Protein AF-A0A951HWQ8-F1 (afdb_monomer_lite)

Foldseek 3Di:
DDDDDDPVVVVVVVVVCVVVADPDVPPVVSNDDDD

Secondary structure (DSSP, 8-state):
------HHHHHHHHHHHTTTS--STTSGGGGPPP-

Sequence (35 aa):
MEFSIRRNALQKELGFVQGIVERKNTIPVLSNILV

Structure (mmCIF, N/CA/C/O backbone):
data_AF-A0A951HWQ8-F1
#
_entry.id   AF-A0A951HWQ8-F1
#
loop_
_atom_site.group_PDB
_atom_site.id
_atom_site.type_symbol
_atom_site.label_atom_id
_atom_site.label_alt_id
_atom_site.label_comp_id
_atom_site.label_asym_id
_atom_site.label_entity_id
_atom_site.label_seq_id
_atom_site.pdbx_PDB_ins_code
_atom_site.Cartn_x
_atom_site.Cartn_y
_atom_site.Cartn_z
_atom_site.occupancy
_atom_site.B_iso_or_equiv
_atom_site.auth_seq_id
_atom_site.auth_comp_id
_atom_site.auth_asym_id
_atom_site.auth_atom_id
_atom_site.pdbx_PDB_model_num
ATOM 1 N N . MET A 1 1 ? 12.855 4.486 -10.322 1.00 59.66 1 MET A N 1
ATOM 2 C CA . MET A 1 1 ? 11.770 3.523 -10.600 1.00 59.66 1 MET A CA 1
ATOM 3 C C . MET A 1 1 ? 10.635 4.297 -11.238 1.00 59.66 1 MET A C 1
ATOM 5 O O . MET A 1 1 ? 10.321 5.362 -10.725 1.00 59.66 1 MET A O 1
ATOM 9 N N . GLU A 1 2 ? 10.074 3.818 -12.346 1.00 74.62 2 GLU A N 1
ATOM 10 C CA . GLU A 1 2 ? 8.970 4.487 -13.045 1.00 74.62 2 GLU A CA 1
ATOM 11 C C . GLU A 1 2 ? 7.833 3.478 -13.224 1.00 74.62 2 GLU A C 1
ATOM 13 O O . GLU A 1 2 ? 8.018 2.430 -13.839 1.00 74.62 2 GLU A O 1
ATOM 18 N N . PHE A 1 3 ? 6.676 3.760 -12.629 1.00 81.44 3 PHE A N 1
ATOM 19 C CA . PHE A 1 3 ? 5.475 2.944 -12.768 1.00 81.44 3 PHE A CA 1
ATOM 20 C C . PHE A 1 3 ? 4.266 3.859 -12.960 1.00 81.44 3 PHE A C 1
ATOM 22 O O . PHE A 1 3 ? 4.170 4.924 -12.352 1.00 81.44 3 PHE A O 1
ATOM 29 N N . SER A 1 4 ? 3.340 3.449 -13.826 1.00 86.94 4 SER A N 1
ATOM 30 C CA . SER A 1 4 ? 2.113 4.193 -14.104 1.00 86.94 4 SER A CA 1
ATOM 31 C C . SER A 1 4 ? 0.928 3.448 -13.502 1.00 86.94 4 SER A C 1
ATOM 33 O O . SER A 1 4 ? 0.604 2.335 -13.915 1.00 86.94 4 SER A O 1
ATOM 35 N N . ILE A 1 5 ? 0.289 4.052 -12.500 1.00 88.25 5 ILE A N 1
ATOM 36 C CA . ILE A 1 5 ? -0.903 3.515 -11.839 1.00 88.25 5 ILE A CA 1
ATOM 37 C C . ILE A 1 5 ? -2.027 4.550 -11.850 1.00 88.25 5 ILE A C 1
ATOM 39 O O . ILE A 1 5 ? -1.806 5.757 -11.752 1.00 88.25 5 ILE A O 1
ATOM 43 N N . AR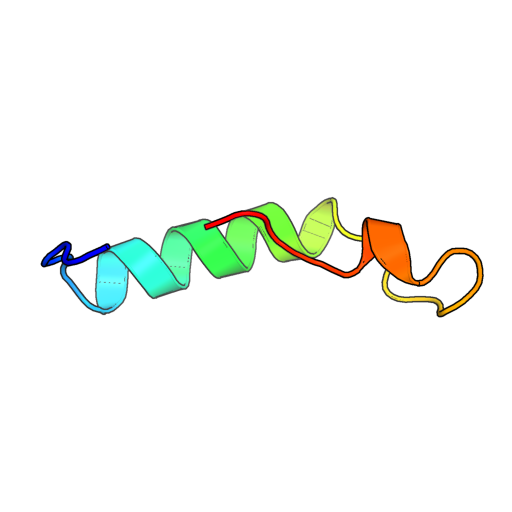G A 1 6 ? -3.273 4.077 -11.956 1.00 92.44 6 ARG A N 1
ATOM 44 C CA . ARG A 1 6 ? -4.457 4.938 -11.867 1.00 92.44 6 ARG A CA 1
ATOM 45 C C . ARG A 1 6 ? -4.564 5.533 -10.461 1.00 92.44 6 ARG A C 1
ATOM 47 O O . ARG A 1 6 ? -4.580 4.792 -9.480 1.00 92.44 6 ARG A O 1
ATOM 54 N N . ARG A 1 7 ? -4.749 6.854 -10.370 1.00 88.62 7 ARG A N 1
ATOM 55 C CA . ARG A 1 7 ? -4.870 7.605 -9.103 1.00 88.62 7 ARG A CA 1
ATOM 56 C C . ARG A 1 7 ? -5.836 6.966 -8.099 1.00 88.62 7 ARG A C 1
ATOM 58 O O . ARG A 1 7 ? -5.4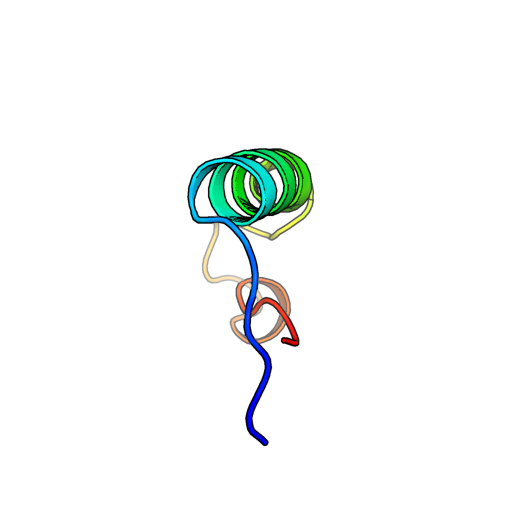98 6.836 -6.930 1.00 88.62 7 ARG A O 1
ATOM 65 N N . ASN A 1 8 ? -7.008 6.527 -8.559 1.00 91.38 8 ASN A N 1
ATOM 66 C CA . ASN A 1 8 ? -8.035 5.944 -7.688 1.00 91.38 8 ASN A CA 1
ATOM 67 C C . ASN A 1 8 ? -7.607 4.601 -7.083 1.00 91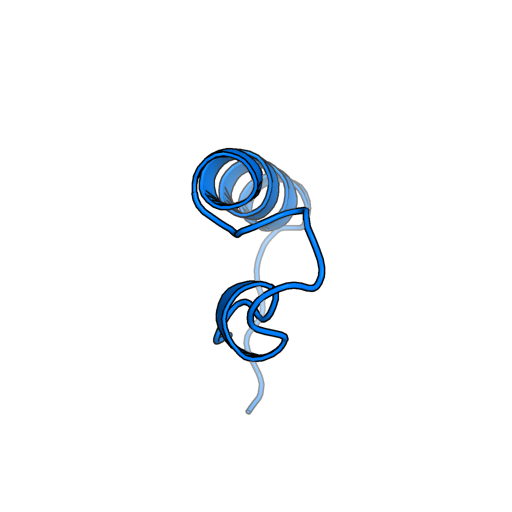.38 8 ASN A C 1
ATOM 69 O O . ASN A 1 8 ? -7.960 4.308 -5.945 1.00 91.38 8 ASN A O 1
ATOM 73 N N . ALA A 1 9 ? -6.848 3.798 -7.834 1.00 88.81 9 ALA A N 1
ATOM 74 C CA . ALA A 1 9 ? -6.308 2.543 -7.324 1.00 88.81 9 ALA A CA 1
ATOM 75 C C . ALA A 1 9 ? -5.266 2.831 -6.237 1.00 88.81 9 ALA A C 1
ATOM 77 O O . ALA A 1 9 ? -5.381 2.310 -5.135 1.00 88.81 9 ALA A O 1
ATOM 78 N N . LEU A 1 10 ? -4.335 3.756 -6.499 1.00 89.50 10 LEU A N 1
ATOM 79 C CA . LEU A 1 10 ? -3.320 4.153 -5.520 1.00 89.50 10 LEU A CA 1
ATOM 80 C C . LEU A 1 10 ? -3.943 4.724 -4.235 1.00 89.50 10 LEU A C 1
ATOM 82 O O . LEU A 1 10 ? -3.522 4.381 -3.137 1.00 89.50 10 LEU A O 1
ATOM 86 N N . GLN A 1 11 ? -4.970 5.566 -4.358 1.00 87.94 11 GLN A N 1
ATOM 87 C CA . GLN A 1 11 ? -5.640 6.171 -3.207 1.00 87.94 11 GLN A CA 1
ATOM 88 C C . GLN A 1 11 ? -6.368 5.136 -2.337 1.00 87.94 11 GLN A C 1
ATOM 90 O O . GLN A 1 11 ? -6.352 5.252 -1.111 1.00 87.94 11 GLN A O 1
ATOM 95 N N . LYS A 1 12 ? -6.987 4.122 -2.955 1.00 90.31 12 LYS A N 1
ATOM 96 C CA . LYS A 1 12 ? -7.646 3.026 -2.236 1.00 90.31 12 LYS A CA 1
ATOM 97 C C . LYS A 1 12 ? -6.633 2.191 -1.454 1.00 90.31 12 LYS A C 1
ATOM 99 O O . LYS A 1 12 ? -6.839 1.957 -0.266 1.00 90.31 12 LYS A O 1
ATOM 104 N N . GLU A 1 13 ? -5.542 1.796 -2.106 1.00 86.44 13 GLU A N 1
ATOM 105 C CA . GLU A 1 13 ? -4.499 0.988 -1.474 1.00 86.44 13 GLU A CA 1
ATOM 106 C C . GLU A 1 13 ? -3.815 1.758 -0.340 1.00 86.44 13 GLU A C 1
ATOM 108 O O . GLU A 1 13 ? -3.742 1.250 0.774 1.00 86.44 13 GLU A O 1
ATOM 113 N N . LEU A 1 14 ? -3.433 3.026 -0.554 1.00 86.75 14 LEU A N 1
ATOM 114 C CA . LEU A 1 14 ? -2.861 3.882 0.498 1.00 86.75 14 LEU A CA 1
ATOM 115 C C . LEU A 1 14 ? -3.794 4.032 1.708 1.00 86.75 14 LEU A C 1
ATOM 117 O O . LEU A 1 14 ? -3.329 4.022 2.845 1.00 86.75 14 LEU A O 1
ATOM 121 N N . GLY A 1 15 ? -5.106 4.147 1.484 1.00 85.56 15 GLY A N 1
ATOM 122 C CA . GLY A 1 15 ? -6.095 4.197 2.562 1.00 85.56 15 GLY A CA 1
ATOM 123 C C . GLY A 1 15 ? -6.182 2.897 3.369 1.00 85.56 15 GLY A C 1
ATOM 124 O O . GLY A 1 15 ? -6.375 2.947 4.582 1.00 85.56 15 GLY A O 1
ATOM 125 N N . PHE A 1 16 ? -5.993 1.743 2.727 1.00 86.69 16 PHE A N 1
ATOM 126 C CA . PHE A 1 16 ? -5.954 0.446 3.402 1.00 86.69 16 PHE A CA 1
ATOM 127 C C . PHE A 1 16 ? -4.710 0.309 4.293 1.00 86.69 16 PHE A C 1
ATOM 129 O O . PHE A 1 16 ? -4.825 -0.062 5.462 1.00 86.69 16 PHE A O 1
ATOM 136 N N . VAL A 1 17 ? -3.529 0.698 3.794 1.00 84.12 17 VAL A N 1
ATOM 137 C CA . VAL A 1 17 ? -2.280 0.610 4.579 1.00 84.12 17 VAL A CA 1
ATOM 138 C C . VAL A 1 17 ? -2.249 1.601 5.748 1.00 84.12 17 VAL A C 1
ATOM 140 O O . VAL A 1 17 ? -1.602 1.340 6.760 1.00 84.12 17 VAL A O 1
ATOM 143 N N . GLN A 1 18 ? -3.003 2.703 5.670 1.00 80.81 18 GLN A N 1
ATOM 144 C CA . GLN A 1 18 ? -3.123 3.692 6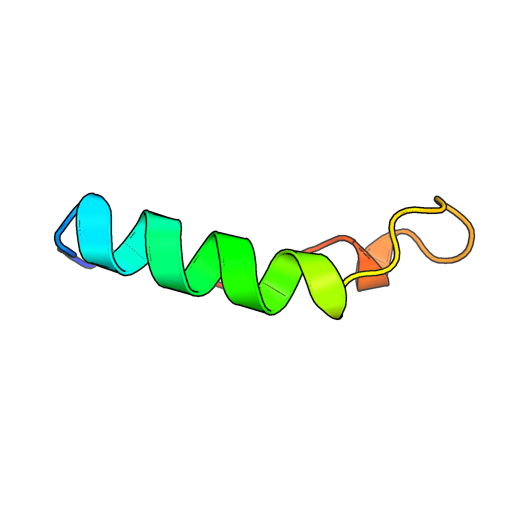.752 1.00 80.81 18 GLN A CA 1
ATOM 145 C C . GLN A 1 18 ? -3.731 3.157 8.063 1.00 80.81 18 GLN A C 1
ATOM 147 O O . GLN A 1 18 ? -3.657 3.844 9.089 1.00 80.81 18 GLN A O 1
ATOM 152 N N . GLY A 1 19 ? -4.368 1.981 8.039 1.00 78.44 19 GLY A N 1
ATOM 153 C CA . GLY A 1 19 ? -4.833 1.278 9.240 1.00 78.44 19 GLY A CA 1
ATOM 154 C C . GLY A 1 19 ? -3.764 0.401 9.902 1.00 78.44 19 GLY A C 1
ATOM 155 O O . GLY A 1 19 ? -3.955 -0.018 11.039 1.00 78.44 19 GLY A O 1
ATOM 156 N N . ILE A 1 20 ? -2.660 0.132 9.198 1.00 78.69 20 ILE A N 1
ATOM 157 C CA . ILE A 1 20 ? -1.589 -0.784 9.619 1.00 78.69 20 ILE A CA 1
ATOM 158 C C . ILE A 1 20 ? -0.317 -0.011 10.000 1.00 78.69 20 ILE A C 1
ATOM 160 O O . ILE A 1 20 ? 0.413 -0.432 10.894 1.00 78.69 20 ILE A O 1
ATOM 164 N N . VAL A 1 21 ? -0.066 1.137 9.362 1.00 79.88 21 VAL A N 1
ATOM 165 C CA . VAL A 1 21 ? 1.061 2.018 9.709 1.00 79.88 21 VAL A CA 1
ATOM 166 C C . VAL A 1 21 ? 0.874 2.663 11.080 1.00 79.88 21 VAL A C 1
ATOM 168 O O . VAL A 1 21 ? -0.217 3.114 11.449 1.00 79.88 21 VAL A O 1
ATOM 171 N N . GLU A 1 22 ? 1.964 2.743 11.838 1.00 72.56 22 GLU A N 1
ATOM 172 C CA . GLU A 1 22 ? 1.938 3.368 13.153 1.00 72.56 22 GLU A CA 1
ATOM 173 C C . GLU A 1 22 ? 1.816 4.893 12.990 1.00 72.56 22 GLU A C 1
ATOM 175 O O . GLU A 1 22 ? 2.671 5.547 12.391 1.00 72.56 22 GLU A O 1
ATOM 180 N N . ARG A 1 23 ? 0.721 5.472 13.500 1.00 73.25 23 ARG A N 1
ATOM 181 C CA . ARG A 1 23 ? 0.465 6.928 13.443 1.00 73.25 23 ARG A CA 1
ATOM 182 C C . ARG A 1 23 ? 1.199 7.715 14.526 1.00 73.25 23 ARG A C 1
ATOM 184 O O . ARG A 1 23 ? 1.281 8.938 14.453 1.00 73.25 23 ARG A O 1
ATOM 191 N N . LYS A 1 24 ? 1.669 7.029 15.566 1.00 73.69 24 LYS A N 1
ATOM 192 C CA . LYS A 1 24 ? 2.465 7.614 16.641 1.00 73.69 24 LYS A CA 1
ATOM 193 C C . LYS A 1 24 ? 3.935 7.482 16.244 1.00 73.69 24 LYS A C 1
ATOM 195 O O . LYS A 1 24 ? 4.362 6.422 15.814 1.00 73.69 24 LYS A O 1
ATOM 200 N N . ASN A 1 25 ? 4.713 8.551 16.401 1.00 68.12 25 ASN A N 1
ATOM 201 C CA . ASN A 1 25 ? 6.139 8.592 16.039 1.00 68.12 25 ASN A CA 1
ATOM 202 C C . ASN A 1 25 ? 7.042 7.769 16.985 1.00 68.12 25 ASN A C 1
ATOM 204 O O . ASN A 1 25 ? 8.217 8.088 17.149 1.00 68.12 25 ASN A O 1
ATOM 208 N N . THR A 1 26 ? 6.513 6.737 17.646 1.00 76.81 26 THR A N 1
ATOM 209 C CA . THR A 1 26 ? 7.277 5.912 18.588 1.00 76.81 26 THR A CA 1
ATOM 210 C C . THR A 1 26 ? 8.382 5.148 17.861 1.00 76.81 26 THR A C 1
ATOM 212 O O . THR A 1 26 ? 9.494 5.054 18.376 1.00 76.81 26 THR A O 1
ATOM 215 N N . ILE A 1 27 ? 8.111 4.681 16.635 1.00 82.19 27 ILE A N 1
ATOM 216 C CA . ILE A 1 27 ? 9.106 4.091 15.733 1.00 82.19 27 ILE A CA 1
ATOM 217 C C . ILE A 1 27 ? 8.937 4.701 14.324 1.00 82.19 27 ILE A C 1
ATOM 219 O O . ILE A 1 27 ? 8.089 4.250 13.554 1.00 82.19 27 ILE A O 1
ATOM 223 N N . PRO A 1 28 ? 9.763 5.693 13.936 1.00 72.56 28 PRO A N 1
ATOM 224 C CA . PRO A 1 28 ? 9.581 6.463 12.697 1.00 72.56 28 PRO A CA 1
ATOM 225 C C . PRO A 1 28 ? 9.580 5.633 11.406 1.00 72.56 28 PRO A C 1
ATOM 227 O O . PRO A 1 28 ? 8.948 6.010 10.423 1.00 72.56 28 PRO A O 1
ATOM 230 N N . VAL A 1 29 ? 10.283 4.495 11.388 1.00 81.81 29 VAL A N 1
ATOM 231 C CA . VAL A 1 29 ? 10.349 3.628 10.200 1.00 81.81 29 VAL A CA 1
ATOM 232 C C . VAL A 1 29 ? 9.021 2.914 9.917 1.00 81.81 29 VAL A C 1
ATOM 234 O O . VAL A 1 29 ? 8.734 2.631 8.759 1.00 81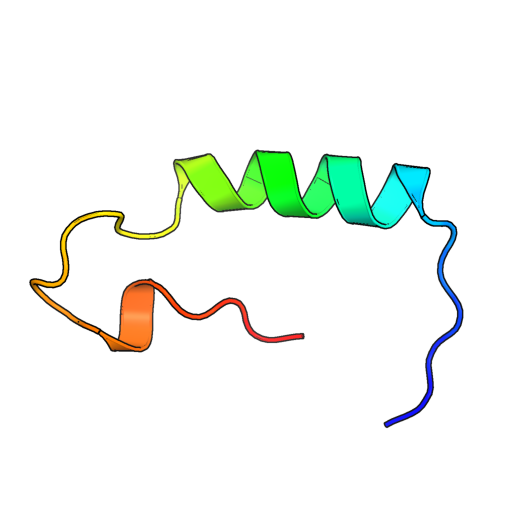.81 29 VAL A O 1
ATOM 237 N N . LEU A 1 30 ? 8.181 2.684 10.933 1.00 78.31 30 LEU A N 1
ATOM 238 C CA . LEU A 1 30 ? 6.878 2.016 10.786 1.00 78.31 30 LEU A CA 1
ATOM 239 C C . LEU A 1 30 ? 5.788 2.928 10.206 1.00 78.31 30 LEU A C 1
ATOM 241 O O . LEU A 1 30 ? 4.716 2.454 9.827 1.00 78.31 30 LEU A O 1
ATOM 245 N N . SER A 1 31 ? 6.056 4.231 10.125 1.00 80.56 31 SER A N 1
ATOM 246 C CA . SER A 1 31 ? 5.190 5.212 9.469 1.00 80.56 31 SER A CA 1
ATOM 247 C C . SER A 1 31 ? 5.469 5.331 7.965 1.00 80.56 31 SER A C 1
ATOM 249 O O . SER A 1 31 ? 4.676 5.935 7.242 1.00 80.56 31 SER A O 1
ATOM 251 N N . ASN A 1 32 ? 6.576 4.757 7.477 1.00 83.44 32 ASN A N 1
ATOM 252 C CA . ASN A 1 32 ? 6.935 4.781 6.063 1.00 83.44 32 ASN A CA 1
ATOM 253 C C . ASN A 1 32 ? 6.268 3.624 5.310 1.00 83.44 32 ASN A C 1
ATOM 255 O O . ASN A 1 32 ? 6.327 2.471 5.733 1.00 83.44 32 ASN A O 1
ATOM 259 N N . ILE A 1 33 ? 5.675 3.932 4.156 1.00 80.75 33 ILE A N 1
ATOM 260 C CA . ILE A 1 33 ? 5.151 2.935 3.217 1.00 80.75 33 ILE A CA 1
ATOM 261 C C . ILE A 1 33 ? 6.228 2.696 2.159 1.00 80.75 33 ILE A C 1
ATOM 263 O O . ILE A 1 33 ? 6.656 3.638 1.493 1.00 80.75 33 ILE A O 1
ATOM 267 N N . LEU A 1 34 ? 6.674 1.447 2.016 1.00 79.50 34 LEU A N 1
ATOM 268 C CA . LEU A 1 34 ? 7.614 1.056 0.968 1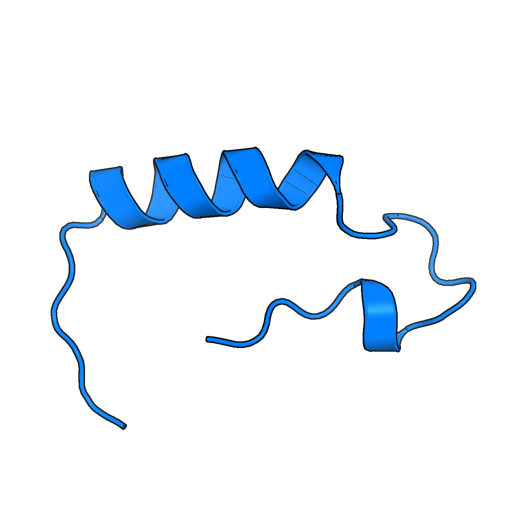.00 79.50 34 LEU A CA 1
ATOM 269 C C . LEU A 1 34 ? 6.859 0.954 -0.365 1.00 79.50 34 LEU A C 1
ATOM 271 O O . LEU A 1 34 ? 5.907 0.180 -0.472 1.00 79.50 34 LEU A O 1
ATOM 275 N N . VAL A 1 35 ? 7.269 1.763 -1.343 1.00 74.62 35 VAL A N 1
ATOM 276 C CA . VAL A 1 35 ? 6.661 1.904 -2.678 1.00 74.62 35 VAL A CA 1
ATOM 277 C C . VAL A 1 35 ? 7.723 1.717 -3.750 1.00 74.62 35 VAL A C 1
ATOM 279 O O . VAL A 1 35 ? 8.834 2.268 -3.572 1.00 74.62 35 VAL A O 1
#

pLDDT: mean 81.3, std 7.14, range [59.66, 92.44]

Radius of gyration: 11.64 Å; chains: 1; bounding box: 20×9×33 Å